Protein AF-A0A4R5IXR0-F1 (afdb_monomer_lite)

Secondary structure (DSSP, 8-state):
-HHHHHHHTT--HHHHHHHHHHHHHHHPPEEEEETTEEEEE-HHHHHHHH--SSHHHHHHHHHHH-GGG--HHHHHHHHHHHT-GGG-SBTTB--HHHHHHTHHHHTTT--------

Structure (mmCIF, N/CA/C/O backbone):
data_AF-A0A4R5IXR0-F1
#
_entry.id   AF-A0A4R5IXR0-F1
#
loop_
_atom_site.group_PDB
_atom_site.id
_atom_site.type_symbol
_atom_site.label_atom_id
_atom_site.label_alt_id
_atom_site.label_comp_id
_atom_site.label_asym_id
_atom_site.label_entity_id
_atom_site.label_seq_id
_atom_site.pdbx_PDB_ins_code
_atom_site.Cartn_x
_atom_site.Cartn_y
_atom_site.Cartn_z
_atom_site.occupancy
_atom_site.B_iso_or_equiv
_atom_site.auth_seq_id
_atom_site.auth_comp_id
_atom_site.auth_asym_id
_atom_site.auth_atom_id
_atom_site.pdbx_PDB_model_num
ATOM 1 N N . MET A 1 1 ? -31.601 -2.594 19.721 1.00 70.12 1 MET A N 1
ATOM 2 C CA . MET A 1 1 ? -30.257 -2.998 20.195 1.00 70.12 1 MET A CA 1
ATOM 3 C C . MET A 1 1 ? -29.281 -1.821 20.235 1.00 70.12 1 MET A C 1
ATOM 5 O O . MET A 1 1 ? -28.974 -1.381 21.331 1.00 70.12 1 MET A O 1
ATOM 9 N N . ALA A 1 2 ? -28.871 -1.233 19.101 1.00 74.31 2 ALA A N 1
ATOM 10 C CA . ALA A 1 2 ? -27.869 -0.148 19.077 1.00 74.31 2 ALA A CA 1
ATOM 11 C C . ALA A 1 2 ? -28.241 1.113 19.894 1.00 74.31 2 ALA A C 1
ATOM 13 O O . ALA A 1 2 ? 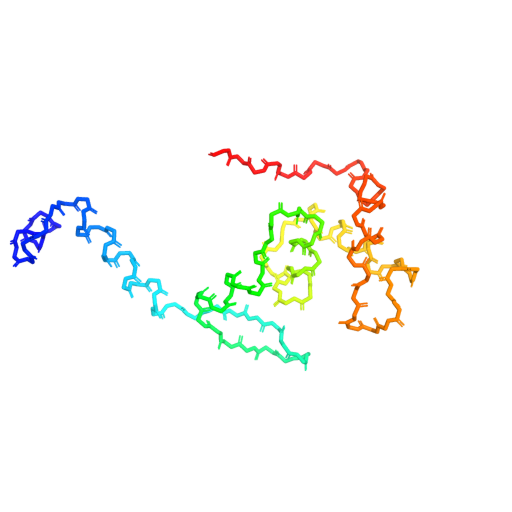-27.402 1.653 20.601 1.00 74.31 2 ALA A O 1
ATOM 14 N N . ILE A 1 3 ? -29.508 1.550 19.867 1.00 81.81 3 ILE A N 1
ATOM 15 C CA . ILE A 1 3 ? -29.978 2.727 20.631 1.00 81.81 3 ILE A CA 1
ATOM 16 C C . ILE A 1 3 ? -29.902 2.506 22.153 1.00 81.81 3 ILE A C 1
ATOM 18 O O . ILE A 1 3 ? -29.590 3.432 22.896 1.00 81.81 3 ILE A O 1
ATOM 22 N N . LEU A 1 4 ? -30.177 1.283 22.619 1.00 84.44 4 LEU A N 1
ATOM 23 C CA . LEU A 1 4 ? -30.087 0.920 24.038 1.00 84.44 4 LEU A CA 1
ATOM 24 C C . LEU A 1 4 ? -28.628 0.906 24.508 1.00 84.44 4 LEU A C 1
ATOM 26 O O . LEU A 1 4 ? -28.326 1.497 25.536 1.00 84.44 4 LEU A O 1
ATOM 30 N N . ALA A 1 5 ? -27.723 0.322 23.717 1.00 79.62 5 ALA A N 1
ATOM 31 C CA . ALA A 1 5 ? -26.292 0.304 24.020 1.00 79.62 5 ALA A CA 1
ATOM 32 C C . ALA A 1 5 ? -25.649 1.705 23.970 1.00 79.62 5 ALA A C 1
ATOM 34 O O . ALA A 1 5 ? -24.823 2.036 24.813 1.00 79.62 5 ALA A O 1
ATOM 35 N N . ALA A 1 6 ? -26.064 2.560 23.029 1.00 83.25 6 ALA A N 1
ATOM 36 C CA . ALA A 1 6 ? -25.610 3.950 22.968 1.00 83.25 6 ALA A CA 1
ATOM 37 C C . ALA A 1 6 ? -26.013 4.740 24.225 1.00 83.25 6 ALA A C 1
ATOM 39 O O . ALA A 1 6 ? -25.200 5.478 24.780 1.00 83.25 6 ALA A O 1
ATOM 40 N N . ARG A 1 7 ? -27.252 4.544 24.701 1.00 84.31 7 ARG A N 1
ATOM 41 C CA . ARG A 1 7 ? -27.745 5.150 25.947 1.00 84.31 7 ARG A CA 1
ATOM 42 C C . ARG A 1 7 ? -26.980 4.663 27.175 1.00 84.31 7 ARG A C 1
ATOM 44 O O . ARG A 1 7 ? -26.610 5.496 27.991 1.00 84.31 7 ARG A O 1
ATOM 51 N N . ASP A 1 8 ? -26.736 3.360 27.275 1.00 88.69 8 ASP A N 1
ATOM 52 C CA . ASP A 1 8 ? -25.974 2.746 28.371 1.00 88.69 8 ASP A CA 1
ATOM 53 C C . ASP A 1 8 ? -24.538 3.294 28.455 1.00 88.69 8 ASP A C 1
ATOM 55 O O . ASP A 1 8 ? -24.045 3.626 29.526 1.00 88.69 8 ASP A O 1
ATOM 59 N N . GLN A 1 9 ? -23.898 3.512 27.304 1.00 83.88 9 GLN A N 1
ATOM 60 C CA . GLN A 1 9 ? -22.557 4.098 27.231 1.00 83.88 9 GLN A CA 1
ATOM 61 C C . GLN A 1 9 ? -22.529 5.636 27.242 1.00 83.88 9 GLN A C 1
ATOM 63 O O . GLN A 1 9 ? -21.466 6.220 27.030 1.00 83.88 9 GLN A O 1
ATOM 68 N N . HIS A 1 10 ? -23.672 6.303 27.446 1.00 87.56 10 HIS A N 1
ATOM 69 C CA . HIS A 1 10 ? -23.804 7.766 27.416 1.00 87.56 10 HIS A CA 1
ATOM 70 C C . HIS A 1 10 ? -23.265 8.429 26.130 1.00 87.56 10 HIS A C 1
ATOM 72 O O . HIS A 1 10 ? -22.736 9.541 26.158 1.00 87.56 10 HIS A O 1
ATOM 78 N N . ARG A 1 11 ? -23.410 7.759 24.980 1.00 82.56 11 ARG A N 1
ATOM 79 C CA . ARG A 1 11 ? -22.993 8.249 23.655 1.00 82.56 11 ARG A CA 1
ATOM 80 C C . ARG A 1 11 ? -24.208 8.543 22.779 1.00 82.56 11 ARG A C 1
ATOM 82 O O . ARG A 1 11 ? -25.246 7.888 22.889 1.00 82.56 11 ARG A O 1
ATOM 89 N N . SER A 1 12 ? -24.082 9.491 21.847 1.00 92.81 12 SER A N 1
ATOM 90 C CA . SER A 1 12 ? -25.064 9.594 20.759 1.00 92.81 12 SER A CA 1
ATOM 91 C C . SER A 1 12 ? -25.006 8.340 19.876 1.00 92.81 12 SER A C 1
ATOM 93 O O . SER A 1 12 ? -23.980 7.660 19.823 1.00 92.81 12 SER A O 1
ATOM 95 N N . LEU A 1 13 ? -26.086 8.017 19.155 1.00 84.31 13 LEU A N 1
ATOM 96 C CA . LEU A 1 13 ? -26.112 6.826 18.294 1.00 84.31 13 LEU A CA 1
ATOM 97 C C . LEU A 1 13 ? -24.969 6.838 17.263 1.00 84.31 13 LEU A C 1
ATOM 99 O O . LEU A 1 13 ? -24.313 5.818 17.072 1.00 84.31 13 LEU A O 1
ATOM 103 N N . GLY A 1 14 ? -24.685 7.998 16.660 1.00 86.69 14 GLY A N 1
ATOM 104 C CA . GLY A 1 14 ? -23.566 8.157 15.726 1.00 86.69 14 GLY A CA 1
ATOM 105 C C . GLY A 1 14 ? -22.204 7.936 16.390 1.00 86.69 14 GLY A C 1
ATOM 106 O O . GLY A 1 14 ? -21.371 7.210 15.856 1.00 86.69 14 GLY A O 1
ATOM 107 N N . GLN A 1 15 ? -21.997 8.478 17.595 1.00 84.00 15 GLN A N 1
ATOM 108 C CA . GLN A 1 15 ? -20.761 8.266 18.360 1.00 84.00 15 GLN A CA 1
ATOM 109 C C . GLN A 1 15 ? -20.585 6.814 18.813 1.00 84.00 15 GLN A C 1
ATOM 111 O O . GLN A 1 15 ? -19.459 6.323 18.869 1.00 84.00 15 GLN A O 1
A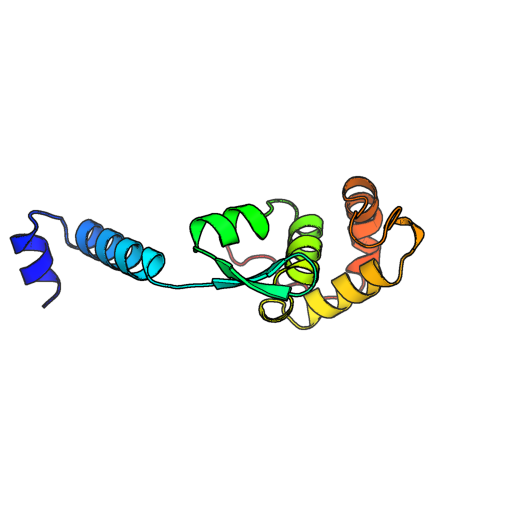TOM 116 N N . PHE A 1 16 ? -21.679 6.129 19.148 1.00 87.50 16 PHE A N 1
ATOM 117 C CA . PHE A 1 16 ? -21.652 4.716 19.508 1.00 87.50 16 PHE A CA 1
ATOM 118 C C . PHE A 1 16 ? -21.271 3.845 18.309 1.00 87.50 16 PHE A C 1
ATOM 120 O O . PHE A 1 16 ? -20.406 2.987 18.443 1.00 87.50 16 PHE A O 1
ATOM 127 N N . VAL A 1 17 ? -21.861 4.091 17.134 1.00 87.50 17 VAL A N 1
ATOM 128 C CA . VAL A 1 17 ? -21.508 3.364 15.904 1.00 87.50 17 VAL A CA 1
ATOM 129 C C . VAL A 1 17 ? -20.049 3.611 15.529 1.00 87.50 17 VAL A C 1
ATOM 131 O O . VAL A 1 17 ? -19.327 2.647 15.302 1.00 87.50 17 VAL A O 1
ATOM 134 N N . ALA A 1 18 ? -19.593 4.866 15.531 1.00 85.94 18 ALA A N 1
ATOM 135 C CA . ALA A 1 18 ? -18.202 5.197 15.226 1.00 85.94 18 ALA A CA 1
ATOM 136 C C . ALA A 1 18 ? -17.231 4.475 16.169 1.00 85.94 18 ALA A C 1
ATOM 138 O O . ALA A 1 18 ? -16.303 3.812 15.718 1.00 85.94 18 ALA A O 1
ATOM 139 N N . TRP A 1 19 ? -17.496 4.525 17.476 1.00 88.50 19 TRP A N 1
ATOM 140 C CA . TRP A 1 19 ? -16.696 3.809 18.466 1.00 88.50 19 TRP A CA 1
ATOM 141 C C . TRP A 1 19 ? -16.715 2.291 18.254 1.00 88.50 19 TRP A C 1
ATOM 143 O O . TRP A 1 19 ? -15.658 1.668 18.255 1.00 88.50 19 TRP A O 1
ATOM 153 N N . ALA A 1 20 ? -17.889 1.694 18.031 1.00 88.25 20 ALA A N 1
ATOM 154 C CA . ALA A 1 20 ? -18.014 0.254 17.828 1.00 88.25 20 ALA A CA 1
ATOM 155 C C . ALA A 1 20 ? -17.267 -0.213 16.567 1.00 88.25 20 ALA A C 1
ATOM 157 O O . ALA A 1 20 ? -16.642 -1.274 16.581 1.00 88.25 20 ALA A O 1
ATOM 158 N N . VAL A 1 21 ? -17.294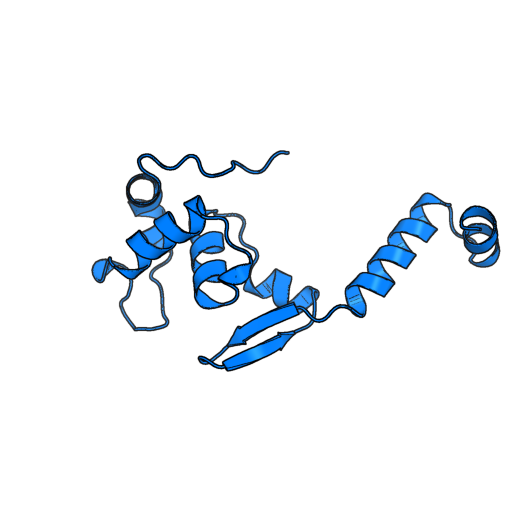 0.588 15.496 1.00 86.88 21 VAL A N 1
ATOM 159 C CA . VAL A 1 21 ? -16.502 0.350 14.283 1.00 86.88 21 VAL A CA 1
ATOM 160 C C . VAL A 1 21 ? -15.014 0.453 14.599 1.00 86.88 21 VAL A C 1
ATOM 162 O O . VAL A 1 21 ? -14.287 -0.490 14.305 1.00 86.88 21 VAL A O 1
ATOM 165 N N . SER A 1 22 ? -14.558 1.523 15.256 1.00 84.88 22 SER A N 1
ATOM 166 C CA . SER A 1 22 ? -13.147 1.682 15.637 1.00 84.88 22 SER A CA 1
ATOM 167 C C . SER A 1 22 ? -12.634 0.520 16.491 1.00 84.88 22 SER A C 1
ATOM 169 O O . SER A 1 22 ? -11.547 0.010 16.241 1.00 84.88 22 SER A O 1
ATOM 171 N N . GLU A 1 23 ? -13.416 0.053 17.464 1.00 86.88 23 GLU A N 1
ATOM 172 C CA . GLU A 1 23 ? -13.040 -1.094 18.298 1.00 86.88 23 GLU A CA 1
ATOM 173 C C . GLU A 1 23 ? -12.935 -2.391 17.492 1.00 86.88 23 GLU A C 1
ATOM 175 O O . GLU A 1 23 ? -12.029 -3.191 17.717 1.00 86.88 23 GLU A O 1
ATOM 180 N N . LYS A 1 24 ? -13.822 -2.603 16.513 1.00 85.62 24 LYS A N 1
ATOM 181 C CA . LYS A 1 24 ? -13.711 -3.763 15.621 1.00 85.62 24 LYS A CA 1
ATOM 182 C C . LYS A 1 24 ? -12.528 -3.658 14.674 1.00 85.62 24 LYS A C 1
ATOM 184 O O . LYS A 1 24 ? -11.823 -4.651 14.514 1.00 85.62 24 LYS A O 1
ATOM 189 N N . LEU A 1 25 ? -12.265 -2.478 14.124 1.00 83.12 25 LEU A N 1
ATOM 190 C CA . LEU A 1 25 ? -11.099 -2.215 13.284 1.00 83.12 25 LEU A CA 1
ATOM 191 C C . LEU A 1 25 ? -9.786 -2.543 14.018 1.00 83.12 25 LEU A C 1
ATOM 193 O O . LEU A 1 25 ? -8.941 -3.224 13.449 1.00 83.12 25 LEU A O 1
ATOM 197 N N . LYS A 1 26 ? -9.651 -2.203 15.307 1.00 81.12 26 LYS A N 1
ATOM 198 C CA . LYS A 1 26 ? -8.469 -2.576 16.118 1.00 81.12 26 LYS A CA 1
ATOM 199 C C . LYS A 1 26 ? -8.234 -4.085 16.223 1.00 81.12 26 LYS A C 1
ATOM 201 O O . LYS A 1 26 ? -7.102 -4.517 16.397 1.00 81.12 26 LYS A O 1
ATOM 206 N N . SER A 1 27 ? -9.299 -4.886 16.158 1.00 79.44 27 SER A N 1
ATOM 207 C CA . SER A 1 27 ? -9.210 -6.350 16.248 1.00 79.44 27 SER A CA 1
ATOM 208 C C . SER A 1 27 ? -8.928 -7.042 14.911 1.00 79.44 27 SER A C 1
ATOM 210 O O . SER A 1 27 ? -8.679 -8.247 14.893 1.00 79.44 27 SER A O 1
ATOM 212 N N . LEU A 1 28 ? -8.988 -6.311 13.795 1.00 82.88 28 LEU A N 1
ATOM 213 C CA . LEU A 1 28 ? -8.704 -6.858 12.475 1.00 82.88 28 LEU A CA 1
ATOM 214 C C . LEU A 1 28 ? -7.201 -6.807 12.203 1.00 82.88 28 LEU A C 1
ATOM 216 O O . LEU A 1 28 ? -6.570 -5.758 12.296 1.00 82.88 28 LEU A O 1
ATOM 220 N N . ALA A 1 29 ? -6.649 -7.953 11.824 1.00 81.50 29 ALA A N 1
ATOM 221 C CA . ALA A 1 29 ? -5.280 -8.061 11.356 1.00 81.50 29 ALA A CA 1
ATOM 222 C C . ALA A 1 29 ? -5.246 -7.954 9.827 1.00 81.50 29 ALA A C 1
ATOM 224 O O . ALA A 1 29 ? -5.953 -8.691 9.133 1.00 81.50 29 ALA A O 1
ATOM 225 N N . PHE A 1 30 ? -4.410 -7.062 9.303 1.00 84.81 30 PHE A N 1
ATOM 226 C CA . PHE A 1 30 ? -4.148 -6.941 7.873 1.00 84.81 30 PHE A CA 1
ATOM 227 C C . PHE A 1 30 ? -2.961 -7.807 7.483 1.00 84.81 30 PHE A C 1
ATOM 229 O O . PHE A 1 30 ? -1.943 -7.830 8.169 1.00 84.81 30 PHE A O 1
ATOM 236 N N . ARG A 1 31 ? -3.082 -8.524 6.366 1.00 87.75 31 ARG A N 1
ATOM 237 C CA . ARG A 1 31 ? -1.975 -9.304 5.815 1.00 87.75 31 ARG A CA 1
ATOM 238 C C . ARG A 1 31 ? -1.129 -8.399 4.933 1.00 87.75 31 ARG A C 1
ATOM 240 O O . ARG A 1 31 ? -1.647 -7.843 3.973 1.00 87.75 31 ARG A O 1
ATOM 247 N N . VAL A 1 32 ? 0.160 -8.310 5.218 1.00 90.19 32 VAL A N 1
ATOM 248 C CA . VAL A 1 32 ? 1.131 -7.594 4.384 1.00 90.19 32 VAL A CA 1
ATOM 249 C C . VAL A 1 32 ? 2.351 -8.471 4.124 1.00 90.19 32 VAL A C 1
ATOM 251 O O . VAL A 1 32 ? 2.550 -9.488 4.785 1.00 90.19 32 VAL A O 1
ATOM 254 N N . ILE A 1 33 ? 3.154 -8.102 3.138 1.00 88.31 33 ILE A N 1
ATOM 255 C CA . ILE A 1 33 ? 4.436 -8.715 2.818 1.00 88.31 33 ILE A CA 1
ATOM 256 C C . ILE A 1 33 ? 5.525 -7.746 3.278 1.00 88.31 33 ILE A C 1
ATOM 258 O O . ILE A 1 33 ? 5.596 -6.609 2.811 1.00 88.31 33 ILE A O 1
ATOM 262 N N . ARG A 1 34 ? 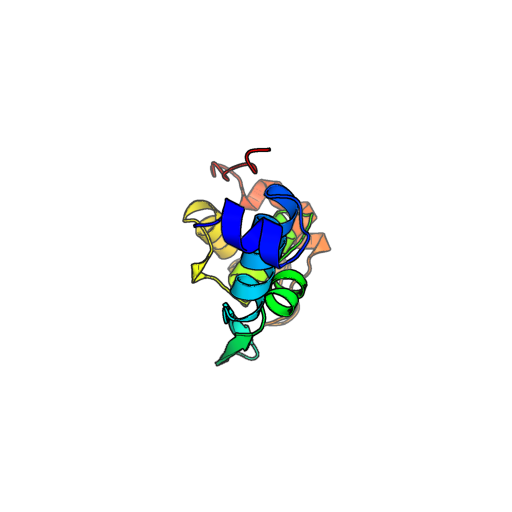6.375 -8.203 4.197 1.00 84.19 34 ARG A N 1
ATOM 263 C CA . ARG A 1 34 ? 7.564 -7.489 4.677 1.00 84.19 34 ARG A CA 1
ATOM 264 C C . ARG A 1 34 ? 8.752 -8.440 4.585 1.00 84.19 34 ARG A C 1
ATOM 266 O O . ARG A 1 34 ? 8.624 -9.605 4.951 1.00 84.19 34 ARG A O 1
ATOM 273 N N . ASP A 1 35 ? 9.874 -7.981 4.036 1.00 82.44 35 ASP A N 1
ATOM 274 C CA . ASP A 1 35 ? 11.089 -8.795 3.851 1.00 82.44 35 ASP A CA 1
ATOM 275 C C . ASP A 1 35 ? 10.818 -10.153 3.172 1.00 82.44 35 ASP A C 1
ATOM 277 O O . ASP A 1 35 ? 11.328 -11.204 3.571 1.00 82.44 35 ASP A O 1
ATOM 281 N N . ASN A 1 36 ? 9.953 -10.135 2.150 1.00 81.62 36 ASN A N 1
ATOM 282 C CA . ASN A 1 36 ? 9.516 -11.313 1.396 1.00 81.62 36 ASN A CA 1
ATOM 283 C C . ASN A 1 36 ? 8.822 -12.402 2.247 1.00 81.62 36 ASN A C 1
ATOM 285 O O . ASN A 1 36 ? 8.819 -13.584 1.890 1.00 81.62 36 ASN A O 1
ATOM 289 N N . ARG A 1 37 ? 8.235 -12.025 3.390 1.00 86.25 37 ARG A N 1
ATOM 290 C CA . ARG A 1 37 ? 7.455 -12.911 4.263 1.00 86.25 37 ARG A CA 1
ATOM 291 C C . ARG A 1 37 ? 6.074 -12.316 4.547 1.00 86.25 37 ARG A C 1
ATOM 293 O O . ARG A 1 37 ? 5.962 -11.108 4.745 1.00 86.25 37 ARG A O 1
ATOM 300 N N . PRO A 1 38 ? 5.014 -13.143 4.578 1.00 87.88 38 PRO A N 1
ATOM 301 C CA . PRO A 1 38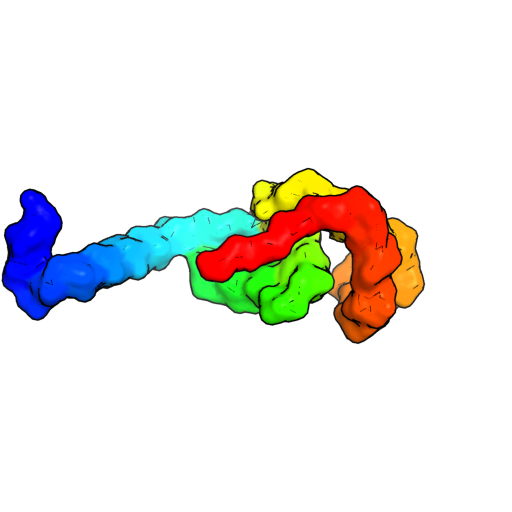 ? 3.697 -12.681 4.984 1.00 87.88 38 PRO A CA 1
ATOM 302 C C . PRO A 1 38 ? 3.678 -12.415 6.495 1.00 87.88 38 PRO A C 1
ATOM 304 O O . PRO A 1 38 ? 4.011 -13.289 7.294 1.00 87.88 38 PRO A O 1
ATOM 307 N N . GLU A 1 39 ? 3.242 -11.222 6.874 1.00 91.56 39 GLU A N 1
ATOM 308 C CA . GLU A 1 39 ? 3.086 -10.756 8.248 1.00 91.56 39 GLU A CA 1
ATOM 309 C C . GLU A 1 39 ? 1.645 -10.271 8.471 1.00 91.56 39 GLU A C 1
ATOM 311 O O . GLU A 1 39 ? 0.957 -9.851 7.535 1.00 91.56 39 GLU A O 1
ATOM 316 N N . GLN A 1 40 ? 1.167 -10.361 9.713 1.00 89.81 40 GLN A N 1
ATOM 317 C CA . GLN A 1 40 ? -0.075 -9.725 10.141 1.00 89.81 40 GLN A CA 1
ATOM 318 C C . GLN A 1 40 ? 0.245 -8.446 10.908 1.00 89.81 40 GLN A C 1
ATOM 320 O O . GLN A 1 40 ? 0.939 -8.498 11.919 1.00 89.81 40 GLN A O 1
ATOM 325 N N . VAL A 1 41 ? -0.288 -7.321 10.443 1.00 88.44 41 VAL A N 1
ATOM 326 C CA . VAL A 1 41 ? -0.087 -6.001 11.048 1.00 88.44 41 VAL A CA 1
ATOM 327 C C . VAL A 1 41 ? -1.415 -5.391 11.479 1.00 88.44 41 VAL A C 1
ATOM 329 O O . VAL A 1 41 ? -2.488 -5.814 11.032 1.00 88.44 41 VAL A O 1
ATOM 332 N N . SER A 1 42 ? -1.351 -4.399 12.366 1.00 88.06 42 SER A N 1
ATOM 333 C CA . SER A 1 42 ? -2.532 -3.625 12.740 1.00 88.06 42 SER A CA 1
ATOM 334 C C . SER A 1 42 ? -3.037 -2.793 11.553 1.00 88.06 42 SER A C 1
ATOM 336 O O . SER A 1 42 ? -2.302 -2.532 10.599 1.00 88.06 42 SER A O 1
ATOM 338 N N . ILE A 1 43 ? -4.292 -2.341 11.609 1.00 86.62 43 ILE A N 1
ATOM 339 C CA . ILE A 1 43 ? -4.823 -1.403 10.607 1.00 86.62 43 ILE A CA 1
ATOM 340 C C . ILE A 1 43 ? -4.014 -0.108 10.573 1.00 86.62 43 ILE A C 1
ATOM 342 O O . ILE A 1 43 ? -3.778 0.429 9.497 1.00 86.62 43 ILE A O 1
ATOM 346 N N . GLU A 1 44 ? -3.581 0.388 11.730 1.00 86.88 44 GLU A N 1
ATOM 347 C CA . GLU A 1 44 ? -2.814 1.632 11.823 1.00 86.88 44 GLU A CA 1
ATOM 348 C C . GLU A 1 44 ? -1.478 1.503 11.077 1.00 86.88 44 GLU A C 1
ATOM 350 O O . GLU A 1 44 ? -1.143 2.359 10.256 1.00 86.88 44 GLU A O 1
ATOM 355 N N . ASP A 1 45 ? -0.779 0.380 11.264 1.00 88.56 45 ASP A N 1
ATOM 356 C CA . ASP A 1 45 ? 0.462 0.078 10.545 1.00 88.56 45 ASP A CA 1
ATOM 357 C C . ASP A 1 45 ? 0.219 -0.137 9.047 1.00 88.56 45 ASP A C 1
ATOM 359 O O . ASP A 1 45 ? 0.992 0.340 8.216 1.00 88.56 45 ASP A O 1
ATOM 363 N N . ALA A 1 46 ? -0.862 -0.838 8.684 1.00 89.19 46 ALA A N 1
ATOM 364 C CA . ALA A 1 46 ? -1.228 -1.066 7.290 1.00 89.19 46 ALA A CA 1
ATOM 365 C C . ALA A 1 46 ? -1.528 0.252 6.565 1.00 89.19 46 ALA A C 1
ATOM 367 O O . ALA A 1 46 ? -1.059 0.454 5.449 1.00 89.19 46 ALA A O 1
ATOM 368 N N . VAL A 1 47 ? -2.260 1.171 7.200 1.00 89.12 47 VAL A N 1
ATOM 369 C CA . VAL A 1 47 ? -2.533 2.500 6.643 1.00 89.12 47 VAL A CA 1
ATOM 370 C C . VAL A 1 47 ? -1.233 3.283 6.494 1.00 89.12 47 VAL A C 1
ATOM 372 O O . VAL A 1 47 ? -0.980 3.815 5.420 1.00 89.12 47 VAL A O 1
ATOM 375 N N . ALA A 1 48 ? -0.368 3.309 7.510 1.00 89.44 48 ALA A N 1
ATOM 376 C CA . ALA A 1 48 ? 0.914 4.008 7.420 1.00 89.44 48 ALA A CA 1
ATOM 377 C C . ALA A 1 48 ? 1.817 3.459 6.295 1.00 89.44 48 ALA A C 1
ATOM 379 O O . ALA A 1 48 ? 2.518 4.225 5.628 1.00 89.44 48 ALA A O 1
ATOM 380 N N . LEU A 1 49 ? 1.784 2.143 6.067 1.00 90.12 49 LEU A N 1
ATOM 381 C CA . LEU A 1 49 ? 2.595 1.469 5.057 1.00 90.12 49 LEU A CA 1
ATOM 382 C C . LEU A 1 49 ? 2.036 1.637 3.637 1.00 90.12 49 LEU A C 1
ATOM 384 O O . LEU A 1 49 ? 2.791 1.953 2.721 1.00 90.12 49 LEU A O 1
ATOM 388 N N . LEU A 1 50 ? 0.731 1.422 3.451 1.00 91.38 50 LEU A N 1
ATOM 389 C CA . LEU A 1 50 ? 0.094 1.294 2.135 1.00 91.38 50 LEU A CA 1
ATOM 390 C C . LEU A 1 50 ? -0.466 2.617 1.607 1.00 91.38 50 LEU A C 1
ATOM 392 O O . LEU A 1 50 ? -0.532 2.818 0.395 1.00 91.38 50 LEU A O 1
ATOM 396 N N . TRP A 1 51 ? -0.874 3.525 2.494 1.00 90.88 51 TRP A N 1
ATOM 397 C CA . TRP A 1 51 ? -1.509 4.770 2.083 1.00 90.88 51 TRP A CA 1
ATOM 398 C C . TRP A 1 51 ? -0.493 5.749 1.486 1.00 90.88 51 TRP A C 1
ATOM 400 O O . TRP A 1 51 ? 0.624 5.941 1.985 1.00 90.88 51 TRP A O 1
ATOM 410 N N . SER A 1 52 ? -0.900 6.400 0.402 1.00 91.31 52 SER A N 1
ATOM 411 C CA . SER A 1 52 ? -0.242 7.577 -0.151 1.00 91.31 52 SER A CA 1
ATOM 412 C C . SER A 1 52 ? -1.284 8.454 -0.829 1.00 91.31 52 SER A C 1
ATOM 414 O O . SER A 1 52 ? -2.273 7.945 -1.352 1.00 91.31 52 SER A O 1
ATOM 416 N N . VAL A 1 53 ? -1.053 9.766 -0.809 1.00 91.50 53 VAL A N 1
ATOM 417 C CA . VAL A 1 53 ? -1.878 10.740 -1.541 1.00 91.50 53 VAL A CA 1
ATOM 418 C C . VAL A 1 53 ? -1.600 10.648 -3.041 1.00 91.50 53 VAL A C 1
ATOM 420 O O . VAL A 1 53 ? -2.509 10.790 -3.850 1.00 91.50 53 VAL A O 1
ATOM 423 N N . GLU A 1 54 ? -0.346 10.381 -3.404 1.00 91.81 54 GLU A N 1
ATOM 424 C CA . GLU A 1 54 ? 0.062 10.165 -4.788 1.00 91.81 54 GLU A CA 1
ATOM 425 C C . GLU A 1 54 ? -0.298 8.737 -5.211 1.00 91.81 54 GLU A C 1
ATOM 427 O O . GLU A 1 54 ? 0.177 7.763 -4.620 1.00 91.81 54 GLU A O 1
ATOM 432 N N . GLU A 1 55 ? -1.118 8.613 -6.254 1.00 90.94 55 GLU A N 1
ATOM 433 C CA . GLU A 1 55 ? -1.609 7.327 -6.762 1.00 90.94 55 GLU A CA 1
ATOM 434 C C . GLU A 1 55 ? -0.464 6.392 -7.178 1.00 90.94 55 GLU A C 1
ATOM 436 O O . GLU A 1 55 ? -0.466 5.212 -6.825 1.00 90.94 55 GLU A O 1
ATOM 441 N N . ALA A 1 56 ? 0.557 6.935 -7.847 1.00 93.06 56 ALA A N 1
ATOM 442 C CA . ALA A 1 56 ? 1.743 6.188 -8.259 1.00 93.06 56 ALA A CA 1
ATOM 443 C C . ALA A 1 56 ? 2.442 5.518 -7.062 1.00 93.06 56 ALA A C 1
ATOM 445 O O . ALA A 1 56 ? 2.730 4.322 -7.083 1.00 93.06 56 ALA A O 1
ATOM 446 N N . ASP A 1 57 ? 2.656 6.271 -5.982 1.00 93.88 57 ASP A N 1
ATOM 447 C CA . ASP A 1 57 ? 3.279 5.759 -4.762 1.00 93.88 57 ASP A CA 1
ATOM 448 C C . ASP A 1 57 ? 2.404 4.714 -4.077 1.00 93.88 57 ASP A C 1
ATOM 450 O O . ASP A 1 57 ? 2.912 3.711 -3.578 1.00 93.88 57 ASP A O 1
ATOM 454 N N . ARG A 1 58 ? 1.088 4.956 -4.029 1.00 94.56 58 ARG A N 1
ATOM 455 C CA . ARG A 1 58 ? 0.119 4.026 -3.443 1.00 94.56 58 ARG A CA 1
ATOM 456 C C . ARG A 1 58 ? 0.169 2.685 -4.167 1.00 94.56 58 ARG A C 1
ATOM 458 O O . ARG A 1 58 ? 0.247 1.652 -3.511 1.00 94.56 58 ARG A O 1
ATOM 465 N N . ILE A 1 59 ? 0.194 2.694 -5.497 1.00 94.50 59 ILE A N 1
ATOM 466 C CA . ILE A 1 59 ? 0.249 1.477 -6.316 1.00 94.50 59 ILE A CA 1
ATOM 467 C C . ILE A 1 59 ? 1.574 0.736 -6.131 1.00 94.50 59 ILE A C 1
ATOM 469 O O . ILE A 1 59 ? 1.562 -0.485 -5.987 1.00 94.50 59 ILE A O 1
ATOM 473 N N . VAL A 1 60 ? 2.702 1.446 -6.045 1.00 94.69 60 VAL A N 1
ATOM 474 C CA . VAL A 1 60 ? 4.003 0.828 -5.733 1.00 94.69 60 VAL A CA 1
ATOM 475 C C . VAL A 1 60 ? 3.981 0.173 -4.349 1.00 94.69 60 VAL A C 1
ATOM 477 O O . VAL A 1 60 ? 4.323 -1.001 -4.215 1.00 94.69 60 VAL A O 1
ATOM 480 N N . LYS A 1 61 ? 3.508 0.890 -3.321 1.00 93.56 61 LYS A N 1
ATOM 481 C CA . LYS A 1 61 ? 3.388 0.367 -1.950 1.00 93.56 61 LYS A CA 1
ATOM 482 C C . LYS A 1 61 ? 2.459 -0.844 -1.873 1.00 93.56 61 LYS A C 1
ATOM 484 O O . LYS A 1 61 ? 2.791 -1.832 -1.220 1.00 93.56 61 LYS A O 1
ATOM 489 N N . LEU A 1 62 ? 1.309 -0.789 -2.545 1.00 93.75 62 LEU A N 1
ATOM 490 C CA . LEU A 1 62 ? 0.375 -1.909 -2.634 1.00 93.75 62 LEU A CA 1
ATOM 491 C C . LEU A 1 62 ? 1.009 -3.104 -3.348 1.00 93.75 62 LEU A C 1
ATOM 493 O O . LEU A 1 62 ? 0.907 -4.216 -2.843 1.00 93.75 62 LEU A O 1
ATOM 497 N N . GLY A 1 63 ? 1.716 -2.899 -4.458 1.00 92.56 63 GLY A N 1
ATOM 498 C CA . GLY A 1 63 ? 2.376 -3.982 -5.187 1.00 92.56 63 GLY A CA 1
ATOM 499 C C . GLY A 1 63 ? 3.465 -4.680 -4.373 1.00 92.56 63 GLY A C 1
ATOM 500 O O . GLY A 1 63 ? 3.549 -5.909 -4.382 1.00 92.56 63 GLY A O 1
ATOM 501 N N . MET A 1 64 ? 4.245 -3.915 -3.607 1.00 92.12 64 MET A N 1
ATOM 502 C CA . MET A 1 64 ? 5.315 -4.455 -2.763 1.00 92.12 64 MET A CA 1
ATOM 503 C C . MET A 1 64 ? 4.787 -5.165 -1.511 1.00 92.12 64 MET A C 1
ATOM 505 O O . MET A 1 64 ? 5.311 -6.209 -1.122 1.00 92.12 64 MET A O 1
ATOM 509 N N . HIS A 1 65 ? 3.750 -4.617 -0.870 1.00 92.81 65 HIS A N 1
ATOM 510 C CA . HIS A 1 65 ? 3.337 -5.055 0.466 1.00 92.81 65 HIS A CA 1
ATOM 511 C C . HIS A 1 65 ? 1.977 -5.753 0.512 1.00 92.81 65 HIS A C 1
ATOM 513 O O . HIS A 1 65 ? 1.741 -6.560 1.405 1.00 92.81 65 HIS A O 1
ATOM 519 N N . ALA A 1 66 ? 1.056 -5.476 -0.402 1.00 92.69 66 ALA A N 1
ATOM 520 C CA . ALA A 1 66 ? -0.299 -6.020 -0.362 1.00 92.69 66 ALA A CA 1
ATOM 521 C C . ALA A 1 66 ? -0.911 -6.210 -1.768 1.00 92.69 66 ALA A C 1
ATOM 523 O O . ALA A 1 66 ? -1.994 -5.691 -2.040 1.00 92.69 66 ALA A O 1
ATOM 524 N N . PRO A 1 67 ? -0.294 -7.021 -2.653 1.00 91.62 67 PRO A N 1
ATOM 525 C CA . PRO A 1 67 ? -0.730 -7.145 -4.051 1.00 91.62 67 PRO A CA 1
ATOM 526 C C . PRO A 1 67 ? -2.154 -7.710 -4.206 1.00 91.62 67 PRO A C 1
ATOM 528 O O . PRO A 1 67 ? -2.826 -7.482 -5.207 1.00 91.62 67 PRO A O 1
ATOM 531 N N . HIS A 1 68 ? -2.648 -8.419 -3.189 1.00 88.38 68 HIS A N 1
ATOM 532 C CA . HIS A 1 68 ? -4.008 -8.960 -3.131 1.00 88.38 68 HIS A CA 1
ATOM 533 C C . HIS A 1 68 ? -5.109 -7.898 -2.960 1.00 88.38 68 HIS A C 1
ATOM 535 O O . HIS A 1 68 ? -6.279 -8.235 -3.110 1.00 88.38 68 HIS A O 1
ATOM 541 N N . LEU A 1 69 ? -4.756 -6.654 -2.615 1.00 90.19 69 LEU A N 1
ATOM 542 C CA . LEU A 1 69 ? -5.700 -5.537 -2.498 1.00 90.19 69 LEU A CA 1
ATOM 543 C C . LEU A 1 69 ? -5.831 -4.731 -3.795 1.00 90.19 69 LEU A C 1
ATOM 545 O O . LEU A 1 69 ? -6.698 -3.870 -3.880 1.00 90.19 69 LEU A O 1
ATOM 549 N N . MET A 1 70 ? -4.978 -4.998 -4.785 1.00 92.19 70 MET A N 1
ATOM 550 C CA . MET A 1 70 ? -4.955 -4.261 -6.043 1.00 92.19 70 MET A CA 1
ATOM 551 C C . MET A 1 70 ? -6.015 -4.782 -7.010 1.00 92.19 70 MET A C 1
ATOM 553 O O . MET A 1 70 ? -6.216 -5.992 -7.149 1.00 92.19 70 MET A O 1
ATOM 557 N N . THR A 1 71 ? -6.632 -3.864 -7.739 1.00 92.62 71 THR A N 1
ATOM 558 C CA . THR A 1 71 ? -7.461 -4.152 -8.910 1.00 92.62 71 THR A CA 1
ATOM 559 C C . THR A 1 71 ? -6.608 -4.645 -10.082 1.00 92.62 71 THR A C 1
ATOM 561 O O . THR A 1 71 ? -5.387 -4.480 -10.111 1.00 92.62 71 THR A O 1
ATOM 564 N N . PHE A 1 72 ? -7.246 -5.227 -11.101 1.00 91.50 72 PHE A N 1
ATOM 565 C CA . PHE A 1 72 ? -6.536 -5.676 -12.302 1.00 91.50 72 PHE A CA 1
ATOM 566 C C . PHE A 1 72 ? -5.793 -4.528 -13.006 1.00 91.50 72 PHE A C 1
ATOM 568 O O . PHE A 1 72 ? -4.644 -4.696 -13.403 1.00 91.50 72 PHE A O 1
ATOM 575 N N . ALA A 1 73 ? -6.415 -3.351 -13.130 1.00 91.88 73 ALA A N 1
ATOM 576 C CA . ALA A 1 73 ? -5.789 -2.202 -13.783 1.00 91.88 73 ALA A CA 1
ATOM 577 C C . ALA A 1 73 ? -4.542 -1.725 -13.017 1.00 91.88 73 ALA A C 1
ATOM 579 O O . ALA A 1 73 ? -3.496 -1.492 -13.622 1.00 91.88 73 ALA A O 1
ATOM 580 N N . GLU A 1 74 ? -4.612 -1.667 -11.686 1.00 93.75 74 GLU A N 1
ATOM 581 C CA . GLU A 1 74 ? -3.462 -1.325 -10.843 1.00 93.75 74 GLU A CA 1
ATOM 582 C C . GLU A 1 74 ? -2.356 -2.380 -10.928 1.00 93.75 74 GLU A C 1
ATOM 584 O O . GLU A 1 74 ? -1.179 -2.026 -10.976 1.00 93.75 74 GLU A O 1
ATOM 589 N N . GLN A 1 75 ? -2.707 -3.670 -10.986 1.00 93.69 75 GLN A N 1
ATOM 590 C CA . GLN A 1 75 ? -1.730 -4.748 -11.170 1.00 93.69 75 GLN A CA 1
ATOM 591 C C . GLN A 1 75 ? -0.989 -4.611 -12.503 1.00 93.69 75 GLN A C 1
ATOM 593 O O . GLN A 1 75 ? 0.228 -4.782 -12.536 1.00 93.69 75 GLN A O 1
ATOM 598 N N . VAL A 1 76 ? -1.686 -4.248 -13.586 1.00 94.44 76 VAL A N 1
ATOM 599 C CA . VAL A 1 76 ? -1.053 -3.992 -14.890 1.00 94.44 76 VAL A CA 1
ATOM 600 C C . VAL A 1 76 ? -0.129 -2.773 -14.823 1.00 94.44 76 VAL A C 1
ATOM 602 O O . VAL A 1 76 ? 0.991 -2.831 -15.330 1.00 94.44 76 VAL A O 1
ATOM 605 N N . ALA A 1 77 ? -0.554 -1.683 -14.176 1.00 94.19 77 ALA A N 1
ATOM 606 C CA . ALA A 1 77 ? 0.292 -0.504 -13.987 1.00 94.19 77 ALA A CA 1
ATOM 607 C C . ALA A 1 77 ? 1.556 -0.841 -13.176 1.00 94.19 77 ALA A C 1
ATOM 609 O O . ALA A 1 77 ? 2.665 -0.492 -13.578 1.00 94.19 77 ALA A O 1
ATOM 610 N N . TYR A 1 78 ? 1.405 -1.579 -12.074 1.00 95.25 78 TYR A N 1
ATOM 611 C CA . TYR A 1 78 ? 2.526 -2.023 -11.250 1.00 95.25 78 TYR A CA 1
ATOM 612 C C . TYR A 1 78 ? 3.454 -2.981 -11.992 1.00 95.25 78 TYR A C 1
ATOM 614 O O . TYR A 1 78 ? 4.666 -2.855 -11.863 1.00 95.25 78 TYR A O 1
ATOM 622 N N . GLN A 1 79 ? 2.922 -3.886 -12.815 1.00 94.88 79 GLN A N 1
ATOM 623 C CA . GLN A 1 79 ? 3.744 -4.756 -13.651 1.00 94.88 79 GLN A CA 1
ATOM 624 C C . GLN A 1 79 ? 4.629 -3.938 -14.603 1.00 94.88 79 GLN A C 1
ATOM 626 O O . GLN A 1 79 ? 5.828 -4.189 -14.681 1.00 94.88 79 GLN A O 1
ATOM 631 N N . ARG A 1 80 ? 4.076 -2.910 -15.261 1.00 95.25 80 ARG A N 1
ATOM 632 C CA . ARG A 1 80 ? 4.857 -2.012 -16.133 1.00 95.25 80 ARG A CA 1
ATOM 633 C C . ARG A 1 80 ? 5.948 -1.259 -15.368 1.00 95.25 80 ARG A C 1
ATOM 635 O O . ARG A 1 80 ? 7.028 -1.048 -15.909 1.00 95.25 80 ARG A O 1
ATOM 642 N N . ILE A 1 81 ? 5.676 -0.859 -14.123 1.00 94.62 81 ILE A N 1
ATOM 643 C CA . ILE A 1 81 ? 6.682 -0.250 -13.239 1.00 94.62 81 ILE A CA 1
ATOM 644 C C . ILE A 1 81 ? 7.760 -1.277 -12.880 1.00 94.62 81 ILE A C 1
ATOM 646 O O . ILE A 1 81 ? 8.942 -0.970 -12.971 1.00 94.62 81 ILE A O 1
ATOM 650 N N . ALA A 1 82 ? 7.372 -2.489 -12.480 1.00 92.94 82 ALA A N 1
ATOM 651 C CA . ALA A 1 82 ? 8.281 -3.559 -12.071 1.00 92.94 82 ALA A CA 1
ATOM 652 C C . ALA A 1 82 ? 9.219 -4.016 -13.204 1.00 92.94 82 ALA A C 1
ATOM 654 O O . ALA A 1 82 ? 10.341 -4.436 -12.940 1.00 92.94 82 ALA A O 1
ATOM 655 N N . GLU A 1 83 ? 8.773 -3.917 -14.457 1.00 93.38 83 GLU A N 1
ATOM 656 C CA . GLU A 1 83 ? 9.564 -4.232 -15.654 1.00 93.38 83 GLU A CA 1
ATOM 657 C C . GLU A 1 83 ? 10.515 -3.092 -16.075 1.00 93.38 83 GLU A C 1
ATOM 659 O O . GLU A 1 83 ? 11.424 -3.307 -16.877 1.00 93.38 83 GLU A O 1
ATOM 664 N N . ASP A 1 84 ? 10.343 -1.879 -15.543 1.00 93.06 84 ASP A N 1
ATOM 665 C CA . ASP A 1 84 ? 11.177 -0.724 -15.872 1.00 93.06 84 ASP A CA 1
ATOM 666 C C . ASP A 1 84 ? 12.400 -0.636 -14.949 1.00 93.06 84 ASP A C 1
ATOM 668 O O . ASP A 1 84 ? 12.393 0.046 -13.928 1.00 93.06 84 ASP A O 1
ATOM 672 N N . GLU A 1 85 ? 13.498 -1.292 -15.327 1.00 89.75 85 GLU A N 1
ATOM 673 C CA . GLU A 1 85 ? 14.750 -1.296 -14.548 1.00 89.75 85 GLU A CA 1
ATOM 674 C C . GLU A 1 85 ? 15.269 0.112 -14.201 1.00 89.75 85 GLU A C 1
ATOM 676 O O . GLU A 1 85 ? 15.979 0.297 -13.214 1.00 89.75 85 GLU A O 1
ATOM 681 N N . ALA A 1 86 ? 14.902 1.138 -14.977 1.00 91.12 86 ALA A N 1
ATOM 682 C CA . ALA A 1 86 ? 15.390 2.493 -14.764 1.00 91.12 86 ALA A CA 1
ATOM 683 C C . ALA A 1 86 ? 14.824 3.165 -13.500 1.00 91.12 86 ALA A C 1
ATOM 685 O O . ALA A 1 86 ? 15.376 4.184 -13.075 1.00 91.12 86 ALA A O 1
ATOM 686 N N . VAL A 1 87 ? 13.732 2.638 -12.933 1.00 92.12 87 VAL A N 1
ATOM 687 C CA . VAL A 1 87 ? 13.123 3.127 -11.684 1.00 92.12 87 VAL A CA 1
ATOM 688 C C . VAL A 1 87 ? 13.449 2.258 -10.464 1.00 92.12 87 VAL A C 1
ATOM 690 O O . VAL A 1 87 ? 13.025 2.593 -9.361 1.00 92.12 87 VAL A O 1
ATOM 693 N N . TRP A 1 88 ? 14.237 1.192 -10.640 1.00 91.00 88 TRP A N 1
ATOM 694 C CA . TRP A 1 88 ? 14.657 0.275 -9.575 1.00 91.00 88 TRP A CA 1
ATOM 695 C C . TRP A 1 88 ? 16.182 0.295 -9.405 1.00 91.00 88 TRP A C 1
ATOM 697 O O . TRP A 1 88 ? 16.869 -0.630 -9.844 1.00 91.00 88 TRP A O 1
ATOM 707 N N . PRO A 1 89 ? 16.753 1.336 -8.769 1.00 86.62 89 PRO A N 1
ATOM 708 C CA . PRO A 1 89 ? 18.188 1.383 -8.479 1.00 86.62 89 PRO A CA 1
ATOM 709 C C . PRO A 1 89 ? 18.656 0.203 -7.609 1.00 86.62 89 PRO A C 1
ATOM 711 O O . PRO A 1 89 ? 19.805 -0.226 -7.720 1.00 86.62 89 PRO A O 1
ATOM 714 N N . ALA A 1 90 ? 17.769 -0.343 -6.772 1.00 85.19 90 ALA A N 1
ATOM 715 C CA . ALA A 1 90 ? 17.949 -1.607 -6.072 1.00 85.19 90 ALA A CA 1
ATOM 716 C C . ALA A 1 90 ? 16.625 -2.389 -6.020 1.00 85.19 90 ALA A C 1
ATOM 718 O O . ALA A 1 90 ? 15.547 -1.834 -6.219 1.00 85.19 90 ALA A O 1
ATOM 719 N N . LYS A 1 91 ? 16.717 -3.695 -5.735 1.00 76.19 91 LYS A N 1
ATOM 720 C CA . LYS A 1 91 ? 15.604 -4.657 -5.837 1.00 76.19 91 LYS A CA 1
ATOM 721 C C . LYS A 1 91 ? 14.353 -4.281 -5.028 1.00 76.19 91 LYS A C 1
ATOM 723 O O . LYS A 1 91 ? 13.253 -4.601 -5.458 1.00 76.19 91 LYS A O 1
ATOM 728 N N . ASP A 1 92 ? 14.530 -3.612 -3.893 1.00 81.56 92 ASP A N 1
ATOM 729 C CA . ASP A 1 92 ? 13.452 -3.264 -2.960 1.00 81.56 92 ASP A CA 1
ATOM 730 C C . ASP A 1 92 ? 13.406 -1.749 -2.671 1.00 81.56 92 ASP A C 1
ATOM 732 O O . ASP A 1 92 ? 12.831 -1.326 -1.670 1.00 81.56 92 ASP A O 1
ATOM 736 N N . ASP A 1 93 ? 14.030 -0.932 -3.528 1.00 86.19 93 ASP A N 1
ATOM 737 C CA . ASP A 1 93 ? 14.133 0.523 -3.351 1.00 86.19 93 ASP A CA 1
ATOM 738 C C . ASP A 1 93 ? 13.657 1.254 -4.620 1.00 86.19 93 ASP A C 1
ATOM 740 O O . ASP A 1 93 ? 14.460 1.502 -5.525 1.00 86.19 93 ASP A O 1
ATOM 744 N N . PRO A 1 94 ? 12.344 1.534 -4.746 1.00 90.62 94 PRO A N 1
ATOM 745 C CA . PRO A 1 94 ? 11.793 2.229 -5.904 1.00 90.62 94 PRO A CA 1
ATOM 746 C C . PRO A 1 94 ? 12.147 3.721 -5.901 1.00 90.62 94 PRO A C 1
ATOM 748 O O . PRO A 1 94 ? 11.910 4.436 -4.924 1.00 90.62 94 PRO A O 1
ATOM 751 N N . ASP A 1 95 ? 12.588 4.241 -7.047 1.00 93.81 95 ASP A N 1
ATOM 752 C CA . ASP A 1 95 ? 12.739 5.682 -7.279 1.00 93.81 95 ASP A CA 1
ATOM 753 C C . ASP A 1 95 ? 11.361 6.326 -7.520 1.00 93.81 95 ASP A C 1
ATOM 755 O O . ASP A 1 95 ? 10.921 6.534 -8.656 1.00 93.81 95 ASP A O 1
ATOM 759 N N . LEU A 1 96 ? 10.651 6.630 -6.426 1.00 92.19 96 LEU A N 1
ATOM 760 C CA . LEU A 1 96 ? 9.310 7.225 -6.467 1.00 92.19 96 LEU A CA 1
ATOM 761 C C . LEU A 1 96 ? 9.244 8.520 -7.302 1.00 92.19 96 LEU A C 1
ATOM 763 O O . LEU A 1 96 ? 8.337 8.628 -8.130 1.00 92.19 96 LEU A O 1
ATOM 767 N N . PRO A 1 97 ? 10.171 9.496 -7.172 1.00 93.81 97 PRO A N 1
ATOM 768 C CA . PRO A 1 97 ? 10.184 10.673 -8.044 1.00 93.81 97 PRO A CA 1
ATOM 769 C C . PRO A 1 97 ? 10.177 10.331 -9.536 1.00 93.81 97 PRO A C 1
ATOM 771 O O . PRO A 1 97 ? 9.430 10.937 -10.311 1.00 93.81 97 PRO A O 1
ATOM 774 N N . ARG A 1 98 ? 10.976 9.343 -9.948 1.00 93.31 98 ARG A N 1
ATOM 775 C CA . ARG A 1 98 ? 11.052 8.927 -11.349 1.00 93.31 98 ARG A CA 1
ATOM 776 C C . ARG A 1 98 ? 9.799 8.184 -11.804 1.00 93.31 98 ARG A C 1
ATOM 778 O O . ARG A 1 98 ? 9.341 8.418 -12.924 1.00 93.31 98 ARG A O 1
ATOM 785 N N . ILE A 1 99 ? 9.212 7.358 -10.938 1.00 93.56 99 ILE A N 1
ATOM 786 C CA . ILE A 1 99 ? 7.940 6.672 -11.210 1.00 93.56 99 ILE A CA 1
ATOM 787 C C . ILE A 1 99 ? 6.822 7.694 -11.419 1.00 93.56 99 ILE A C 1
ATOM 789 O O . ILE A 1 99 ? 6.106 7.619 -12.417 1.00 93.56 99 ILE A O 1
ATOM 793 N N . ARG A 1 100 ? 6.718 8.703 -10.544 1.00 93.69 100 ARG A N 1
ATOM 794 C CA . ARG A 1 100 ? 5.738 9.794 -10.683 1.00 93.69 100 ARG A CA 1
ATOM 795 C C . ARG A 1 100 ? 5.909 10.549 -12.001 1.00 93.69 100 ARG A C 1
ATOM 797 O O . ARG A 1 100 ? 4.927 10.814 -12.686 1.00 93.69 100 ARG A O 1
ATOM 804 N N . ALA A 1 101 ? 7.147 10.848 -12.398 1.00 93.81 101 ALA A N 1
ATOM 805 C CA . ALA A 1 101 ? 7.422 11.533 -13.662 1.00 93.81 101 ALA A CA 1
ATOM 806 C C . ALA A 1 101 ? 6.988 10.718 -14.896 1.00 93.81 101 ALA A C 1
ATOM 808 O O . ALA A 1 101 ? 6.598 11.294 -15.911 1.00 93.81 101 ALA A O 1
ATOM 809 N N . LYS A 1 102 ? 7.036 9.383 -14.810 1.00 93.31 102 LYS A N 1
ATOM 810 C CA . LYS A 1 102 ? 6.619 8.461 -15.876 1.00 93.31 102 LYS A CA 1
ATOM 811 C C . LYS A 1 102 ? 5.194 7.924 -15.688 1.00 93.31 102 LYS A C 1
ATOM 813 O O . LYS A 1 102 ? 4.776 7.070 -16.465 1.00 93.31 102 LYS A O 1
ATOM 818 N N . TRP A 1 103 ? 4.427 8.440 -14.721 1.00 93.06 103 TRP A N 1
ATOM 819 C CA . TRP A 1 103 ? 3.129 7.879 -14.329 1.00 93.06 103 TRP A CA 1
ATOM 820 C C . TRP A 1 103 ? 2.159 7.719 -15.502 1.00 93.06 103 TRP A C 1
ATOM 822 O O . TRP A 1 103 ? 1.610 6.640 -15.701 1.00 93.06 103 TRP A O 1
ATOM 832 N N . ALA A 1 104 ? 2.043 8.748 -16.345 1.00 91.62 104 ALA A N 1
ATOM 833 C CA . ALA A 1 104 ? 1.178 8.730 -17.525 1.00 91.62 104 ALA A CA 1
ATOM 834 C C . ALA A 1 104 ? 1.505 7.600 -18.521 1.00 91.62 104 ALA A C 1
ATOM 836 O O . ALA A 1 104 ? 0.620 7.131 -19.227 1.00 91.62 104 ALA A O 1
ATOM 837 N N . VAL A 1 105 ? 2.764 7.150 -18.575 1.00 92.62 105 VAL A N 1
ATOM 838 C CA . VAL A 1 105 ? 3.185 6.031 -19.432 1.00 92.62 105 VAL A CA 1
ATOM 839 C C . VAL A 1 105 ? 2.709 4.707 -18.840 1.00 92.62 105 VAL A C 1
ATOM 841 O O . VAL A 1 105 ? 2.203 3.845 -19.554 1.00 92.62 105 VAL A O 1
ATOM 844 N N . TYR A 1 106 ? 2.825 4.537 -17.521 1.00 91.31 106 TYR A N 1
ATOM 845 C CA . TYR A 1 106 ? 2.391 3.306 -16.859 1.00 91.31 106 TYR A CA 1
ATOM 846 C C . TYR A 1 106 ? 0.872 3.147 -16.873 1.00 91.31 106 TYR A C 1
ATOM 848 O O . TYR A 1 106 ? 0.385 2.020 -16.960 1.00 91.31 106 TYR A O 1
ATOM 856 N N . THR A 1 107 ? 0.127 4.251 -16.868 1.00 91.56 107 THR A N 1
ATOM 857 C CA . THR A 1 107 ? -1.341 4.256 -16.877 1.00 91.56 107 THR A CA 1
ATOM 858 C C . THR A 1 107 ? -1.961 4.355 -18.265 1.00 91.56 107 THR A C 1
ATOM 860 O O . THR A 1 107 ? -3.182 4.295 -18.397 1.00 91.56 107 THR A O 1
ATOM 863 N N . GLU A 1 108 ? -1.150 4.447 -19.322 1.00 90.88 108 GLU A N 1
ATOM 864 C CA . GLU A 1 108 ? -1.656 4.588 -20.684 1.00 90.88 108 GLU A CA 1
ATOM 865 C C . GLU A 1 108 ? -2.573 3.412 -21.064 1.00 90.88 108 GLU A C 1
ATOM 867 O O . GLU A 1 108 ? -2.190 2.235 -20.993 1.00 90.88 108 GLU A O 1
ATOM 872 N N . GLY A 1 109 ? -3.809 3.741 -21.451 1.00 84.69 109 GLY A N 1
ATOM 873 C CA . GLY A 1 109 ? -4.839 2.768 -21.822 1.00 84.69 109 GLY A CA 1
ATOM 874 C C . GLY A 1 109 ? -5.477 2.019 -20.647 1.00 84.69 109 GLY A C 1
ATOM 875 O O . GLY A 1 109 ? -6.253 1.094 -20.884 1.00 84.69 109 GLY A O 1
ATOM 876 N N . LEU A 1 110 ? -5.178 2.398 -19.400 1.00 84.62 110 LEU A N 1
ATOM 877 C CA . LEU A 1 110 ? -5.792 1.829 -18.204 1.00 84.62 110 LEU A CA 1
ATOM 878 C C . LEU A 1 110 ? -6.871 2.776 -17.675 1.00 84.62 110 LEU A C 1
ATOM 880 O O . LEU A 1 110 ? -6.616 3.944 -17.399 1.00 84.62 110 LEU A O 1
ATOM 884 N N . ALA A 1 111 ? -8.084 2.254 -17.503 1.00 75.81 111 ALA A N 1
ATOM 885 C CA . ALA A 1 111 ? -9.102 2.912 -16.697 1.00 75.81 111 ALA A CA 1
ATOM 886 C C . ALA A 1 111 ? -8.813 2.579 -15.231 1.00 75.81 111 ALA A C 1
ATOM 888 O O . ALA A 1 111 ? -9.350 1.612 -14.693 1.00 75.81 111 ALA A O 1
ATOM 889 N N . LEU A 1 112 ? -7.895 3.327 -14.618 1.00 70.81 112 LEU A N 1
ATOM 890 C CA . LEU A 1 112 ? -7.761 3.290 -13.168 1.00 70.81 112 LEU A CA 1
ATOM 891 C C . LEU A 1 112 ? -9.060 3.833 -12.580 1.00 70.81 112 LEU A C 1
ATOM 893 O O . LEU A 1 112 ? -9.578 4.851 -13.048 1.00 70.81 112 LEU A O 1
ATOM 897 N N . GLU A 1 113 ? -9.626 3.115 -11.613 1.00 64.12 113 GLU A N 1
ATOM 898 C CA . GLU A 1 113 ? -10.761 3.619 -10.853 1.00 64.12 113 GLU A CA 1
ATOM 899 C C . GLU A 1 113 ? -10.275 4.861 -10.102 1.00 64.12 113 GLU A C 1
ATOM 901 O O . GLU A 1 113 ? -9.674 4.768 -9.037 1.00 64.12 113 GLU A O 1
ATOM 906 N N . HIS A 1 114 ? -10.465 6.037 -10.705 1.00 55.75 114 HIS A N 1
ATOM 907 C CA . HIS A 1 114 ? -10.267 7.303 -10.024 1.00 55.75 114 HIS A CA 1
ATOM 908 C C . HIS A 1 114 ? -11.156 7.278 -8.787 1.00 55.75 114 HIS A C 1
ATOM 910 O O . HIS A 1 114 ? -12.372 7.129 -8.932 1.00 55.75 114 HIS A O 1
ATOM 916 N N . ASP A 1 115 ? -10.534 7.372 -7.607 1.00 44.00 115 ASP A N 1
ATOM 917 C CA . ASP A 1 115 ? -11.198 7.372 -6.305 1.00 44.00 115 ASP A CA 1
ATOM 918 C C . ASP A 1 115 ? -12.538 8.118 -6.390 1.00 44.00 115 ASP A C 1
ATOM 920 O O . ASP A 1 115 ? -12.596 9.329 -6.628 1.00 44.00 115 ASP A O 1
ATOM 924 N N . ASN A 1 116 ? -13.625 7.357 -6.259 1.00 32.28 116 ASN A N 1
ATOM 925 C CA . ASN A 1 116 ? -14.966 7.892 -6.093 1.00 32.28 116 ASN A CA 1
ATOM 926 C C . ASN A 1 116 ? -14.943 8.755 -4.809 1.00 32.28 116 ASN A C 1
ATOM 928 O O . ASN A 1 116 ? -14.472 8.243 -3.788 1.00 32.28 116 ASN A O 1
ATOM 932 N N . PRO A 1 117 ? -15.362 10.036 -4.861 1.00 38.72 117 PRO A N 1
ATOM 933 C CA . PRO A 1 117 ? -15.202 11.000 -3.767 1.00 38.72 117 PRO A CA 1
ATOM 934 C C . PRO A 1 117 ? -15.845 10.581 -2.440 1.00 38.72 117 PRO A C 1
ATOM 936 O O . PRO A 1 117 ? -1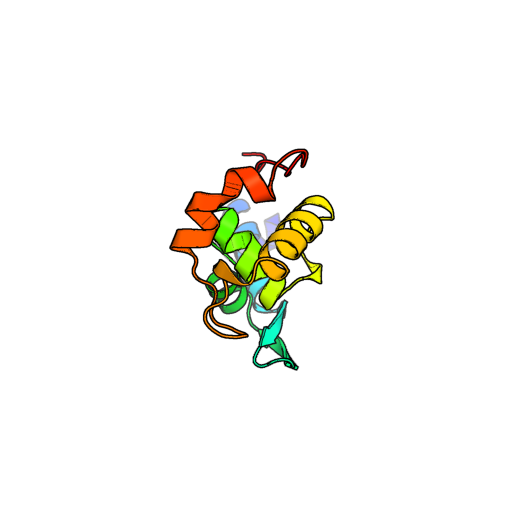6.867 9.854 -2.459 1.00 38.72 117 PRO A O 1
#

Radius of gyration: 18.85 Å; chains: 1; bounding box: 48×24×50 Å

Sequence (117 aa):
MAILAARDQHRSLGQFVAWAVSEKLKSLAFRVIRDNRPEQVSIEDAVALLWSVEEADRIVKLGMHAPHLMTFAEQVAYQRIAEDEAVWPAKDDPDLPRIRAKWAVYTEGLALEHDNP

Foldseek 3Di:
DLCVVCVVVVHDSVRSVVVVVVVVLQVDWDWWADPNDTDTDRPVVVCVQQDDPDPLSNLCSCVHIPVVVDDPLSVQLNVVQQPPVVQPPDPNDGNSVVSSVCVCVSNPPGPDPPPDD

pLDDT: mean 86.83, std 10.13, range [32.28, 95.25]